Protein AF-A0AAV4JQ10-F1 (afdb_monomer)

Radius of gyration: 23.11 Å; Cα contacts (8 Å, |Δi|>4): 43; chains: 1; bounding box: 40×41×46 Å

Solvent-accessible surface area (backbone atoms only — not comparable to full-atom values): 5904 Å² total; per-residue (Å²): 123,69,81,62,58,66,60,67,54,44,69,85,84,61,89,58,90,46,73,66,49,46,52,54,45,53,55,59,34,45,64,62,89,60,91,66,87,87,75,92,78,58,73,76,78,64,66,59,52,65,73,71,45,47,85,77,47,72,92,64,71,90,62,88,71,78,67,53,77,46,79,53,87,51,99,87,53,81,82,53,79,47,72,50,84,133

Secondary structure (DSSP, 8-state):
--HHHHHTTS-TTS---SHHHHHHHHHHHHTSS---------GGGGTTHHHHHTTTS-SS-SS-PPPEEEEEEETTEEEEEEEEP-

Mean predicted aligned error: 15.69 Å

Organism: NCBI:txid1093978

Structure (mmCIF, N/CA/C/O backbone):
data_AF-A0AAV4JQ10-F1
#
_entry.id   AF-A0AAV4JQ10-F1
#
loop_
_atom_site.group_PDB
_atom_site.id
_atom_site.type_symbol
_atom_site.label_atom_id
_atom_site.label_alt_id
_atom_site.label_comp_id
_atom_site.label_asym_id
_atom_site.label_entity_id
_atom_site.label_seq_id
_atom_site.pdbx_PDB_ins_code
_atom_site.Cartn_x
_atom_site.Cartn_y
_atom_site.Cartn_z
_atom_site.occupancy
_atom_site.B_iso_or_equiv
_atom_site.auth_seq_id
_atom_site.auth_comp_id
_atom_site.auth_asym_id
_atom_site.auth_atom_id
_atom_site.pdbx_PDB_model_num
ATOM 1 N N . MET A 1 1 ? 14.877 -15.870 3.088 1.00 50.41 1 MET A N 1
ATOM 2 C CA . MET A 1 1 ? 15.036 -14.404 2.938 1.00 50.41 1 MET A CA 1
ATOM 3 C C . MET A 1 1 ? 15.413 -14.045 1.492 1.00 50.41 1 MET A C 1
ATOM 5 O O . MET A 1 1 ? 16.247 -13.183 1.266 1.00 50.41 1 MET A O 1
ATOM 9 N N . GLU A 1 2 ? 14.808 -14.686 0.485 1.00 51.78 2 GLU A N 1
ATOM 10 C CA . GLU A 1 2 ? 15.102 -14.357 -0.924 1.00 51.78 2 GLU A CA 1
ATOM 11 C C . GLU A 1 2 ? 14.443 -13.042 -1.359 1.00 51.78 2 GLU A C 1
ATOM 13 O O . GLU A 1 2 ? 15.079 -12.262 -2.056 1.00 51.78 2 GLU A O 1
ATOM 18 N N . CYS A 1 3 ? 13.252 -12.726 -0.833 1.00 54.78 3 CYS A N 1
ATOM 19 C CA . CYS A 1 3 ? 12.515 -11.499 -1.161 1.00 54.78 3 CYS A CA 1
ATOM 20 C C . CYS A 1 3 ? 13.273 -10.195 -0.843 1.00 54.78 3 CYS A C 1
ATOM 22 O O . CYS A 1 3 ? 13.022 -9.169 -1.467 1.00 54.78 3 CYS A O 1
ATOM 24 N N . ASP A 1 4 ? 14.202 -10.225 0.117 1.00 58.72 4 ASP A N 1
ATOM 25 C CA . ASP A 1 4 ? 14.998 -9.054 0.517 1.00 58.72 4 ASP A CA 1
ATOM 26 C C . ASP A 1 4 ? 16.196 -8.808 -0.414 1.00 58.72 4 ASP A C 1
ATOM 28 O O . ASP A 1 4 ? 16.730 -7.698 -0.490 1.00 58.72 4 ASP A O 1
ATOM 32 N N . ARG A 1 5 ? 16.627 -9.837 -1.158 1.00 64.75 5 ARG A N 1
ATOM 33 C CA . ARG A 1 5 ? 17.780 -9.744 -2.059 1.00 64.75 5 ARG A CA 1
ATOM 34 C C . ARG A 1 5 ? 17.476 -8.857 -3.260 1.00 64.75 5 ARG A C 1
ATOM 36 O O . ARG A 1 5 ? 18.345 -8.101 -3.685 1.00 64.75 5 ARG A O 1
ATOM 43 N N . ASP A 1 6 ? 16.244 -8.867 -3.747 1.00 68.44 6 ASP A N 1
ATOM 44 C CA . ASP A 1 6 ? 15.857 -8.097 -4.932 1.00 68.44 6 ASP A CA 1
ATOM 45 C C . ASP A 1 6 ? 15.707 -6.598 -4.638 1.00 68.44 6 ASP A C 1
ATOM 47 O O . ASP A 1 6 ? 16.040 -5.757 -5.474 1.00 68.44 6 ASP A O 1
ATOM 51 N N . LEU A 1 7 ? 15.314 -6.236 -3.412 1.00 75.88 7 LEU A N 1
ATOM 52 C CA . LE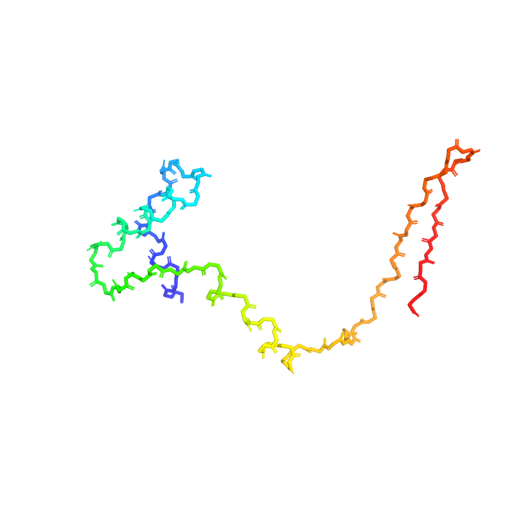U A 1 7 ? 15.284 -4.840 -2.960 1.00 75.88 7 LEU A CA 1
ATOM 53 C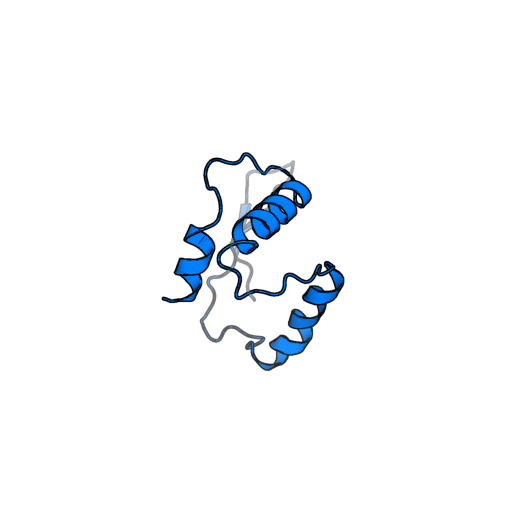 C . LEU A 1 7 ? 16.685 -4.249 -2.765 1.00 75.88 7 LEU A C 1
ATOM 55 O O . LEU A 1 7 ? 16.836 -3.027 -2.731 1.00 75.88 7 LEU A O 1
ATOM 59 N N . SER A 1 8 ? 17.724 -5.083 -2.667 1.00 78.25 8 SER A N 1
ATOM 60 C CA . SER A 1 8 ? 19.103 -4.593 -2.570 1.00 78.25 8 SER A CA 1
ATOM 61 C C . SER A 1 8 ? 19.602 -3.923 -3.858 1.00 78.25 8 SER A C 1
ATOM 63 O O . SER A 1 8 ? 20.504 -3.090 -3.786 1.00 78.25 8 SER A O 1
ATOM 65 N N . MET A 1 9 ? 18.987 -4.233 -5.007 1.00 78.31 9 MET A N 1
ATOM 66 C CA . MET A 1 9 ? 19.329 -3.666 -6.319 1.00 78.31 9 MET A CA 1
ATOM 67 C C . MET A 1 9 ? 18.743 -2.267 -6.554 1.00 78.31 9 MET A C 1
ATOM 69 O O . MET A 1 9 ? 19.144 -1.582 -7.493 1.00 78.31 9 MET A O 1
ATOM 73 N N . VAL A 1 10 ? 17.795 -1.838 -5.719 1.00 85.62 10 VAL A N 1
ATOM 74 C CA . VAL A 1 10 ? 17.144 -0.528 -5.823 1.00 85.62 10 VAL A CA 1
ATOM 75 C C . VAL A 1 10 ? 18.062 0.554 -5.261 1.00 85.62 10 VAL A C 1
ATOM 77 O O . VAL A 1 10 ? 18.587 0.424 -4.149 1.00 85.62 10 VAL A O 1
ATOM 80 N N . ASN A 1 11 ? 18.253 1.653 -5.997 1.00 85.94 11 ASN A N 1
ATOM 81 C CA . ASN A 1 11 ? 19.126 2.726 -5.548 1.00 85.94 11 ASN A CA 1
ATOM 82 C C . ASN A 1 11 ? 18.484 3.530 -4.410 1.00 85.94 11 ASN A C 1
ATOM 84 O O . ASN A 1 11 ? 17.700 4.453 -4.619 1.00 85.94 11 ASN A O 1
ATOM 88 N N . LYS A 1 12 ? 18.919 3.244 -3.183 1.00 83.44 12 LYS A N 1
ATOM 89 C CA . LYS A 1 12 ? 18.459 3.922 -1.960 1.00 83.44 12 LYS A CA 1
ATOM 90 C C . LYS A 1 12 ? 18.820 5.411 -1.889 1.00 83.44 12 LYS A C 1
ATOM 92 O O . LYS A 1 12 ? 18.335 6.103 -1.003 1.00 83.44 12 LYS A O 1
ATOM 97 N N . ARG A 1 13 ? 19.706 5.902 -2.765 1.00 86.25 13 ARG A N 1
ATOM 98 C CA . ARG A 1 13 ? 20.114 7.317 -2.811 1.00 86.25 13 ARG A CA 1
ATOM 99 C C . ARG A 1 13 ? 19.272 8.148 -3.775 1.00 86.25 13 ARG A C 1
ATOM 101 O O . ARG A 1 13 ? 19.435 9.365 -3.798 1.00 86.25 13 ARG A O 1
ATOM 108 N N . ARG A 1 14 ? 18.417 7.524 -4.592 1.00 85.06 14 ARG A N 1
ATOM 109 C CA . ARG A 1 14 ? 17.558 8.267 -5.514 1.00 85.06 14 ARG A CA 1
ATOM 110 C C . ARG A 1 14 ? 16.449 8.967 -4.736 1.00 85.06 14 ARG A C 1
ATOM 112 O O . ARG A 1 14 ? 15.784 8.357 -3.905 1.00 85.06 14 ARG A O 1
ATOM 119 N N . GLN A 1 15 ? 16.235 10.242 -5.038 1.00 86.19 15 GLN A N 1
ATOM 120 C CA . GLN A 1 15 ? 15.066 10.972 -4.564 1.00 86.19 15 GLN A CA 1
ATOM 121 C C . GLN A 1 15 ? 13.863 10.572 -5.418 1.00 86.19 15 GLN A C 1
ATOM 123 O O . GLN A 1 15 ? 13.768 10.932 -6.592 1.00 86.19 15 GLN A O 1
ATOM 128 N N . ALA A 1 16 ? 12.965 9.785 -4.835 1.00 89.06 16 ALA A N 1
ATOM 129 C CA . ALA A 1 16 ? 11.713 9.387 -5.455 1.00 89.06 16 ALA A CA 1
ATOM 130 C C . ALA A 1 16 ? 10.549 9.887 -4.587 1.00 89.06 16 ALA A C 1
ATOM 132 O O . ALA A 1 16 ? 10.213 9.308 -3.558 1.00 89.06 16 ALA A O 1
ATOM 133 N N . GLU A 1 17 ? 9.980 11.023 -4.988 1.00 88.75 17 GLU A N 1
ATOM 134 C CA . GLU A 1 17 ? 8.900 11.710 -4.263 1.00 88.75 17 GLU A CA 1
ATOM 135 C C . GLU A 1 17 ? 7.514 11.383 -4.828 1.00 88.75 17 GLU A C 1
ATOM 137 O O . GLU A 1 17 ? 6.519 11.426 -4.109 1.00 88.75 17 GLU A O 1
ATOM 142 N N . THR A 1 18 ? 7.444 11.028 -6.112 1.00 88.94 18 THR A N 1
ATOM 143 C CA . THR A 1 18 ? 6.201 10.681 -6.803 1.00 88.94 18 THR A CA 1
ATOM 144 C C . THR A 1 18 ? 6.163 9.191 -7.121 1.00 88.94 18 THR A C 1
ATOM 146 O O . THR A 1 18 ? 7.199 8.530 -7.231 1.00 88.94 18 THR A O 1
ATOM 149 N N . GLN A 1 19 ? 4.958 8.654 -7.318 1.00 83.38 19 GLN A N 1
ATOM 150 C CA . GLN A 1 19 ? 4.767 7.268 -7.750 1.00 83.38 19 GLN A CA 1
ATOM 151 C C . GLN A 1 19 ? 5.545 6.961 -9.038 1.00 83.38 19 GLN A C 1
ATOM 153 O O . GLN A 1 19 ? 6.198 5.924 -9.128 1.00 83.38 19 GLN A O 1
ATOM 158 N N . GLN A 1 20 ? 5.547 7.890 -9.996 1.00 86.69 20 GLN A N 1
ATOM 159 C CA . GLN A 1 20 ? 6.261 7.731 -11.261 1.00 86.69 20 GLN A CA 1
ATOM 160 C C . GLN A 1 20 ? 7.776 7.584 -11.060 1.00 86.69 20 GLN A C 1
ATOM 162 O O . GLN A 1 20 ? 8.394 6.708 -11.662 1.00 86.69 20 GLN A O 1
ATOM 167 N N . HIS A 1 21 ? 8.375 8.378 -10.164 1.00 88.81 21 HIS A N 1
ATOM 168 C CA . HIS A 1 21 ? 9.808 8.269 -9.868 1.00 88.81 21 HIS A CA 1
ATOM 169 C C . HIS A 1 21 ? 10.171 6.887 -9.309 1.00 88.81 21 HIS A C 1
ATOM 171 O O . HIS A 1 21 ? 11.222 6.339 -9.643 1.00 88.81 21 HIS A O 1
ATOM 177 N N . TRP A 1 22 ? 9.294 6.308 -8.483 1.00 86.75 22 TRP A N 1
ATOM 178 C CA . TRP A 1 22 ? 9.476 4.953 -7.964 1.00 86.75 22 TRP A CA 1
ATOM 179 C C . TRP A 1 22 ? 9.350 3.892 -9.057 1.00 86.75 22 TRP A C 1
ATOM 181 O O . TRP A 1 22 ? 10.172 2.977 -9.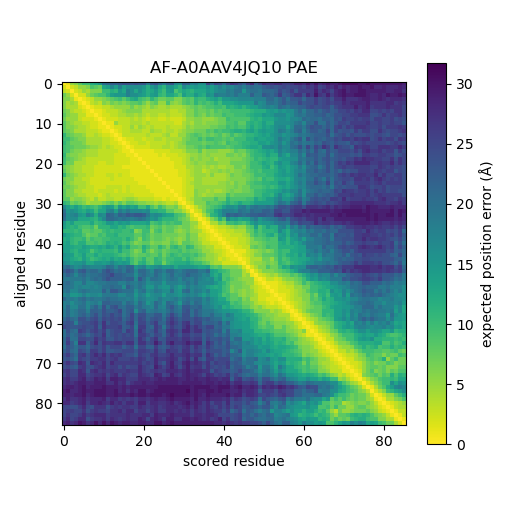102 1.00 86.75 22 TRP A O 1
ATOM 191 N N . VAL A 1 23 ? 8.374 4.018 -9.962 1.00 86.25 23 VAL A N 1
ATOM 192 C CA . VAL A 1 23 ? 8.204 3.094 -11.099 1.00 86.25 23 VAL A CA 1
ATOM 193 C C . VAL A 1 23 ? 9.470 3.047 -11.955 1.00 86.25 23 VAL A C 1
ATOM 195 O O . VAL A 1 23 ? 9.984 1.963 -12.233 1.00 86.25 23 VAL A O 1
ATOM 198 N N . GLU A 1 24 ? 10.016 4.208 -12.316 1.00 87.69 24 GLU A N 1
ATOM 199 C CA . GLU A 1 24 ? 11.247 4.303 -13.106 1.00 87.69 24 GLU A CA 1
ATOM 200 C C . GLU A 1 24 ? 12.448 3.667 -12.405 1.00 87.69 24 GLU A C 1
ATOM 202 O O . GLU A 1 24 ? 13.250 2.977 -13.037 1.00 87.69 24 GLU A O 1
ATOM 207 N N . GLU A 1 25 ? 12.584 3.892 -11.098 1.00 88.44 25 GLU A N 1
ATOM 208 C CA . GLU A 1 25 ? 13.688 3.342 -10.321 1.00 88.44 25 GLU A CA 1
ATOM 209 C C . GLU A 1 25 ? 13.603 1.819 -10.216 1.00 88.44 25 GLU A C 1
ATOM 211 O O . GLU A 1 25 ? 14.593 1.119 -10.433 1.00 88.44 25 GLU A O 1
ATOM 216 N N . PHE A 1 26 ? 12.409 1.279 -9.978 1.00 84.88 26 PHE A N 1
ATOM 217 C CA . PHE A 1 26 ? 12.209 -0.163 -9.965 1.00 84.88 26 PHE A CA 1
ATOM 218 C C . PHE A 1 26 ? 12.439 -0.798 -11.341 1.00 84.88 26 PHE A C 1
ATOM 220 O O . PHE A 1 26 ? 13.042 -1.868 -11.423 1.00 84.88 26 PHE A O 1
ATOM 227 N N . GLN A 1 27 ? 12.005 -0.153 -12.428 1.00 83.69 27 GLN A N 1
ATOM 228 C CA . GLN A 1 27 ? 12.299 -0.617 -13.787 1.00 83.69 27 GLN A CA 1
ATOM 229 C C . GLN A 1 27 ? 13.805 -0.610 -14.071 1.00 83.69 27 GLN A C 1
ATOM 231 O O . GLN A 1 27 ? 14.325 -1.555 -14.665 1.00 83.69 27 GLN A O 1
ATOM 236 N N . ALA A 1 28 ? 14.521 0.433 -13.644 1.00 83.81 28 ALA A N 1
ATOM 237 C CA . ALA A 1 28 ? 15.966 0.527 -13.812 1.00 83.81 28 ALA A CA 1
ATOM 238 C C . ALA A 1 28 ? 16.703 -0.568 -13.023 1.00 83.81 28 ALA A C 1
ATOM 240 O O . ALA A 1 28 ? 17.529 -1.278 -13.601 1.00 83.81 28 ALA A O 1
ATOM 241 N N . ALA A 1 29 ? 16.350 -0.765 -11.749 1.00 83.50 29 ALA A N 1
ATOM 242 C CA . ALA A 1 29 ? 16.932 -1.790 -10.882 1.00 83.50 29 ALA A CA 1
ATOM 243 C C . ALA A 1 29 ? 16.710 -3.220 -11.412 1.00 83.50 29 ALA A C 1
ATOM 245 O O . ALA A 1 29 ? 17.570 -4.085 -11.259 1.00 83.50 29 ALA A O 1
ATOM 246 N N . ARG A 1 30 ? 15.578 -3.473 -12.085 1.00 80.81 30 ARG A N 1
ATOM 247 C CA . ARG A 1 30 ? 15.207 -4.802 -12.606 1.00 80.81 30 ARG A CA 1
ATOM 248 C C . ARG A 1 30 ? 15.773 -5.127 -13.990 1.00 80.81 30 ARG A C 1
ATOM 250 O O . ARG A 1 30 ? 15.641 -6.260 -14.444 1.00 80.81 30 ARG A O 1
ATOM 257 N N . LYS A 1 31 ? 16.431 -4.181 -14.674 1.00 75.56 31 LYS A N 1
ATOM 258 C CA . LYS A 1 31 ? 16.998 -4.426 -16.015 1.00 75.56 31 LYS A CA 1
ATOM 259 C C . LYS A 1 31 ? 18.201 -5.375 -16.010 1.00 75.56 31 LYS A C 1
ATOM 261 O O . LYS A 1 31 ? 18.410 -6.044 -17.023 1.00 75.56 31 LYS A O 1
ATOM 266 N N . ARG A 1 32 ? 19.011 -5.447 -14.941 1.00 61.69 32 ARG A N 1
ATOM 267 C CA . ARG A 1 32 ? 20.229 -6.286 -14.905 1.00 61.69 32 ARG A CA 1
ATOM 268 C C . ARG A 1 32 ? 20.669 -6.696 -13.487 1.00 61.69 32 ARG A C 1
ATOM 270 O O . ARG A 1 32 ? 20.797 -5.811 -12.646 1.00 61.69 32 ARG A O 1
ATOM 277 N N . PRO A 1 33 ? 21.055 -7.971 -13.265 1.00 59.09 33 PRO A N 1
ATOM 278 C CA . PRO A 1 33 ? 20.788 -9.137 -14.114 1.00 59.09 33 PRO A CA 1
ATOM 279 C C . PRO A 1 33 ? 19.288 -9.469 -14.037 1.00 59.09 33 PRO A C 1
ATOM 281 O O . PRO A 1 33 ? 18.718 -9.429 -12.956 1.00 59.09 33 PRO A O 1
ATOM 284 N N . SER A 1 34 ? 18.639 -9.703 -15.183 1.00 59.00 34 SER A N 1
ATOM 285 C CA . SER A 1 34 ? 17.171 -9.763 -15.295 1.00 59.00 34 SER A CA 1
ATOM 286 C C . SER A 1 34 ? 16.637 -11.198 -15.227 1.00 59.00 34 SER A C 1
ATOM 288 O O . SER A 1 34 ? 16.809 -11.949 -16.189 1.00 59.00 34 SER A O 1
ATOM 290 N N . PRO A 1 35 ? 15.958 -11.573 -14.128 1.00 63.53 35 PRO A N 1
ATOM 291 C CA . PRO A 1 35 ? 15.007 -12.679 -14.122 1.00 63.53 35 PRO A CA 1
ATOM 292 C C . PRO A 1 35 ? 13.538 -12.204 -14.093 1.00 63.53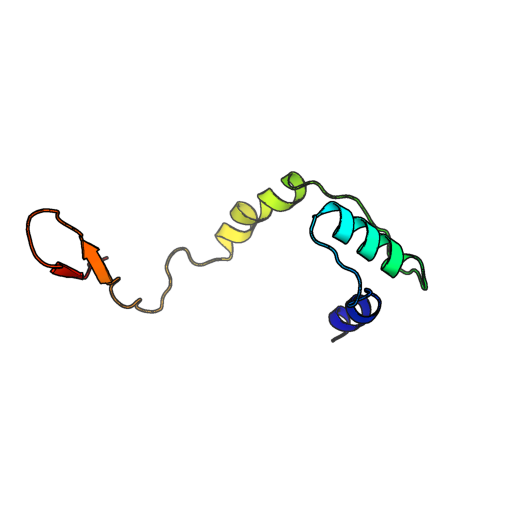 35 PRO A C 1
ATOM 294 O O . PRO A 1 35 ? 12.646 -13.034 -13.944 1.00 63.53 35 PRO A O 1
ATOM 297 N N . PHE A 1 36 ? 13.252 -10.898 -14.217 1.00 64.56 36 PHE A N 1
ATOM 298 C CA . PHE A 1 36 ? 11.922 -10.352 -13.914 1.00 64.56 36 PHE A CA 1
ATOM 299 C C . PHE A 1 36 ? 11.237 -9.684 -15.111 1.00 64.56 36 PHE A C 1
ATOM 301 O O . PHE A 1 36 ? 11.778 -8.770 -15.733 1.00 64.56 36 PHE A O 1
ATOM 308 N N . ASN A 1 37 ? 9.990 -10.088 -15.368 1.00 70.50 37 ASN A N 1
ATOM 309 C CA . ASN A 1 37 ? 9.069 -9.368 -16.243 1.00 70.50 37 ASN A CA 1
ATOM 310 C C . ASN A 1 37 ? 8.358 -8.279 -15.423 1.00 70.50 37 ASN A C 1
ATOM 312 O O . ASN A 1 37 ? 7.663 -8.596 -14.458 1.00 70.50 37 ASN A O 1
ATOM 316 N N . THR A 1 38 ? 8.555 -7.003 -15.760 1.00 70.50 38 THR A N 1
ATOM 317 C CA . THR A 1 38 ? 7.857 -5.898 -15.080 1.00 70.50 38 THR A CA 1
ATOM 318 C C . THR A 1 38 ? 6.585 -5.580 -15.852 1.00 70.50 38 THR A C 1
ATOM 320 O O . THR A 1 38 ? 6.664 -5.177 -17.009 1.00 70.50 38 THR A O 1
ATOM 323 N N . ILE A 1 39 ? 5.434 -5.764 -15.210 1.00 79.31 39 ILE A N 1
ATOM 324 C CA . ILE A 1 39 ? 4.113 -5.454 -15.765 1.00 79.31 39 ILE A CA 1
ATOM 325 C C . ILE A 1 39 ? 3.592 -4.222 -15.027 1.00 79.31 39 ILE A C 1
ATOM 327 O O . ILE A 1 39 ? 3.684 -4.149 -13.800 1.00 79.31 39 ILE A O 1
ATOM 331 N N . GLU A 1 40 ? 3.114 -3.235 -15.777 1.00 78.75 40 GLU A N 1
ATOM 332 C CA . GLU A 1 40 ? 2.442 -2.071 -15.208 1.00 78.75 40 GLU A CA 1
ATOM 333 C C . GLU A 1 40 ? 1.053 -2.489 -14.723 1.00 78.75 40 GLU A C 1
ATOM 335 O O . GLU A 1 40 ? 0.317 -3.147 -15.453 1.00 78.75 40 GLU A O 1
ATOM 340 N N . MET A 1 41 ? 0.738 -2.145 -13.477 1.00 79.38 41 MET A N 1
ATOM 341 C CA . MET A 1 41 ? -0.507 -2.520 -12.813 1.00 79.38 41 MET A CA 1
ATOM 342 C C . MET A 1 41 ? -1.212 -1.245 -12.350 1.00 79.38 41 MET A C 1
ATOM 344 O O . MET A 1 41 ? -0.579 -0.377 -11.738 1.00 79.38 41 MET A O 1
ATOM 348 N N . GLY A 1 42 ? -2.506 -1.144 -12.634 1.00 80.50 42 GLY A N 1
ATOM 349 C CA . GLY A 1 42 ? -3.384 -0.081 -12.163 1.00 80.50 42 GLY A CA 1
ATOM 350 C C . GLY A 1 42 ? -3.830 -0.310 -10.720 1.00 80.50 42 GLY A C 1
ATOM 351 O O . GLY A 1 42 ? -3.691 -1.398 -10.161 1.00 80.50 42 GLY A O 1
ATOM 352 N N . GLN A 1 43 ? -4.381 0.722 -10.082 1.00 72.31 43 GLN A N 1
ATOM 353 C CA . GLN A 1 43 ? -4.885 0.609 -8.707 1.00 72.31 43 GLN A CA 1
ATOM 354 C C . GLN A 1 43 ? -6.076 -0.367 -8.630 1.00 72.31 43 GLN A C 1
ATOM 356 O O . GLN A 1 43 ? -6.225 -1.117 -7.664 1.00 72.31 43 GLN A O 1
ATOM 361 N N . GLU A 1 44 ? -6.868 -0.396 -9.699 1.00 76.06 44 GLU A N 1
ATOM 362 C CA . GLU A 1 44 ? -7.940 -1.338 -10.008 1.00 76.06 44 GLU A CA 1
ATOM 363 C C . GLU A 1 44 ? -7.538 -2.806 -9.901 1.00 76.06 44 GLU A C 1
ATOM 365 O O . GLU A 1 44 ? -8.332 -3.606 -9.400 1.00 76.06 44 GLU A O 1
ATOM 370 N N . ASP A 1 45 ? -6.294 -3.147 -10.233 1.00 72.62 45 ASP A N 1
ATOM 371 C CA . ASP A 1 45 ? -5.803 -4.522 -10.155 1.00 72.62 45 ASP A CA 1
ATOM 372 C C . ASP A 1 45 ? -5.595 -4.995 -8.706 1.00 72.62 45 ASP A C 1
ATOM 374 O O . ASP A 1 45 ? -5.495 -6.194 -8.433 1.00 72.62 45 ASP A O 1
ATOM 378 N N . PHE A 1 46 ? -5.553 -4.062 -7.748 1.00 70.50 46 PHE A N 1
ATOM 379 C CA . PHE A 1 46 ? -5.310 -4.343 -6.332 1.00 70.50 46 PHE A CA 1
ATOM 380 C C . PHE A 1 46 ? -6.548 -4.154 -5.445 1.00 70.50 46 PHE A C 1
ATOM 382 O O . PHE A 1 46 ? -6.530 -4.557 -4.280 1.00 70.50 46 PHE A O 1
ATOM 389 N N . PHE A 1 47 ? -7.651 -3.599 -5.959 1.00 63.06 47 PHE A N 1
ATOM 390 C CA . PHE A 1 47 ? -8.855 -3.333 -5.155 1.00 63.06 47 PHE A CA 1
ATOM 391 C C . PHE A 1 47 ? -9.704 -4.578 -4.834 1.00 63.06 47 PHE A C 1
ATOM 393 O O . PHE A 1 47 ? -10.615 -4.502 -4.010 1.00 63.06 47 PHE A O 1
ATOM 400 N N . SER A 1 48 ? -9.412 -5.739 -5.428 1.00 61.25 48 SER A N 1
ATOM 401 C CA . SER A 1 48 ? -10.247 -6.946 -5.292 1.00 61.25 48 SER A CA 1
ATOM 402 C C . SER A 1 48 ? -9.886 -7.857 -4.106 1.00 61.25 48 SER A C 1
ATOM 404 O O . SER A 1 48 ? -10.645 -8.764 -3.759 1.00 61.25 48 SER A O 1
ATOM 406 N N . TYR A 1 49 ? -8.769 -7.619 -3.412 1.00 64.06 49 TYR A N 1
ATOM 407 C CA . TYR A 1 49 ? -8.360 -8.524 -2.332 1.00 64.06 49 TYR A CA 1
ATOM 408 C C . TYR A 1 49 ? -9.259 -8.441 -1.100 1.00 64.06 49 TYR A C 1
ATOM 410 O O . TYR A 1 49 ? -9.392 -9.427 -0.387 1.00 64.06 49 TYR A O 1
ATOM 418 N N . THR A 1 50 ? -9.906 -7.308 -0.837 1.00 70.38 50 THR A N 1
ATOM 419 C CA . THR A 1 50 ? -10.683 -7.127 0.397 1.00 70.38 50 THR A CA 1
ATOM 420 C C . THR A 1 50 ? -11.851 -8.109 0.488 1.00 70.38 50 THR A C 1
ATOM 422 O O . THR A 1 50 ? -12.028 -8.741 1.525 1.00 70.38 50 THR A O 1
ATOM 425 N N . GLU A 1 51 ? -12.609 -8.297 -0.597 1.00 71.94 51 GLU A N 1
ATOM 426 C CA . GLU A 1 51 ? -13.708 -9.275 -0.639 1.00 71.94 51 GLU A CA 1
ATOM 427 C C . GLU A 1 51 ? -13.188 -10.714 -0.742 1.00 71.94 51 GLU A C 1
ATOM 429 O O . GLU A 1 51 ? -13.734 -11.602 -0.092 1.00 71.94 51 GLU A O 1
ATOM 434 N N . TYR A 1 52 ? -12.092 -10.946 -1.472 1.00 72.69 52 TYR A N 1
ATOM 435 C CA . TYR A 1 52 ? -11.453 -12.265 -1.551 1.00 72.69 52 TYR A CA 1
ATOM 436 C C . TYR A 1 52 ? -10.904 -12.748 -0.197 1.00 72.69 52 TYR A C 1
ATOM 438 O O . TYR A 1 52 ? -10.996 -13.928 0.133 1.00 72.69 52 TYR A O 1
ATOM 446 N N . LEU A 1 53 ? -10.344 -11.844 0.608 1.00 75.44 53 LEU A N 1
ATOM 447 C CA . LEU A 1 53 ? -9.750 -12.156 1.908 1.00 75.44 53 LEU A CA 1
ATOM 448 C C . LEU A 1 53 ? -10.773 -12.127 3.052 1.00 75.44 53 LEU A C 1
ATOM 450 O O . LEU A 1 53 ? -10.500 -12.639 4.137 1.00 75.44 53 LEU A O 1
ATOM 454 N N . LYS A 1 54 ? -11.961 -11.560 2.827 1.00 77.19 54 LYS A N 1
ATOM 455 C CA . LYS A 1 54 ? -13.047 -11.466 3.813 1.00 77.19 54 LYS A CA 1
ATOM 456 C C . LYS A 1 54 ? -13.422 -12.804 4.463 1.00 77.19 54 LYS A C 1
ATOM 458 O O . LYS A 1 54 ? -13.636 -12.799 5.672 1.00 77.19 54 LYS A O 1
ATOM 463 N N . PRO A 1 55 ? -13.459 -13.948 3.747 1.00 80.38 55 PRO A N 1
ATOM 464 C CA . PRO A 1 55 ? -13.707 -15.252 4.365 1.00 80.38 55 PRO A CA 1
ATOM 465 C C . PRO A 1 55 ? -12.543 -15.750 5.235 1.00 80.38 55 PRO A C 1
ATOM 467 O O . PRO A 1 55 ? -12.750 -16.596 6.101 1.00 80.38 55 PRO A O 1
ATOM 470 N N . LEU A 1 56 ? -11.319 -15.259 5.001 1.00 79.12 56 LEU A N 1
ATOM 471 C CA . LEU A 1 56 ? -10.109 -15.679 5.717 1.00 79.12 56 LEU A CA 1
ATOM 472 C C . LEU A 1 56 ? -9.901 -14.903 7.024 1.00 79.12 56 LEU A C 1
ATOM 474 O O . LEU A 1 56 ? -9.257 -15.406 7.946 1.00 79.12 56 LEU A O 1
ATOM 478 N N . PHE A 1 57 ? -10.451 -13.692 7.130 1.00 75.69 57 PHE A N 1
ATOM 479 C CA . PHE A 1 57 ? -10.396 -12.893 8.349 1.00 75.69 57 PHE A CA 1
ATOM 480 C C . PHE A 1 57 ? -11.631 -13.131 9.223 1.00 75.69 57 PHE A C 1
ATOM 482 O O . PHE A 1 57 ? -12.770 -13.060 8.766 1.00 75.69 57 PHE A O 1
ATOM 489 N N . LYS A 1 58 ? -11.423 -13.366 10.525 1.00 71.38 58 LYS A N 1
ATOM 490 C CA . LYS A 1 58 ? -12.536 -13.382 11.483 1.00 71.38 58 LYS A CA 1
ATOM 491 C C . LYS A 1 58 ? -13.137 -11.975 11.574 1.00 71.38 58 LYS A C 1
ATOM 493 O O . LYS A 1 58 ? -12.436 -11.045 11.962 1.00 71.38 58 LYS A O 1
ATOM 498 N N . GLN A 1 59 ? -14.431 -11.837 11.266 1.00 69.69 59 GLN A N 1
ATOM 499 C CA . GLN A 1 59 ? -15.173 -10.570 11.399 1.00 69.69 59 GLN A CA 1
ATOM 500 C C . GLN A 1 59 ? -15.126 -10.007 12.823 1.00 69.69 59 GLN A C 1
ATOM 502 O O . GLN A 1 59 ? -15.107 -8.795 13.016 1.00 69.69 59 GLN A O 1
ATOM 507 N N . THR A 1 60 ? -15.089 -10.886 13.820 1.00 72.94 60 THR A N 1
ATOM 508 C CA . THR A 1 60 ? -14.979 -10.533 15.231 1.00 72.94 60 THR A CA 1
ATOM 509 C C . THR A 1 60 ? -13.631 -10.9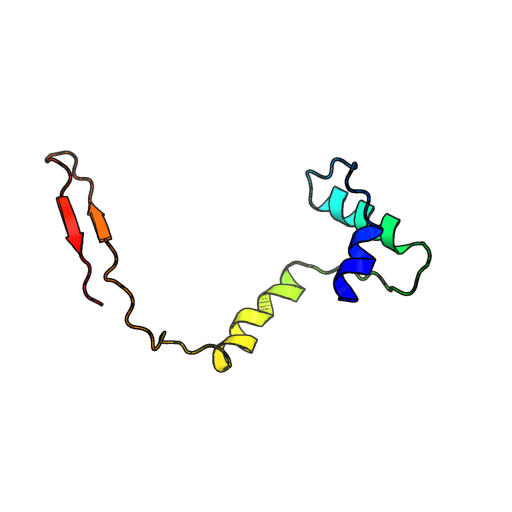87 15.774 1.00 72.94 60 THR A C 1
ATOM 511 O O . THR A 1 60 ? -13.275 -12.168 15.726 1.00 72.94 60 THR A O 1
ATOM 514 N N . CYS A 1 61 ? -12.860 -10.033 16.300 1.00 68.50 61 CYS A N 1
ATOM 515 C CA . CYS A 1 61 ? -11.642 -10.339 17.035 1.00 68.50 61 CYS A CA 1
ATOM 516 C C . CYS A 1 61 ? -12.027 -11.144 18.292 1.00 68.50 61 CYS A C 1
ATOM 518 O O . CYS A 1 61 ? -12.793 -10.637 19.109 1.00 68.50 61 CYS A O 1
ATOM 520 N N . PRO A 1 62 ? -11.531 -12.383 18.474 1.00 74.38 62 PRO A N 1
ATOM 521 C CA . PRO A 1 62 ? -11.863 -13.193 19.649 1.00 74.38 62 PRO A CA 1
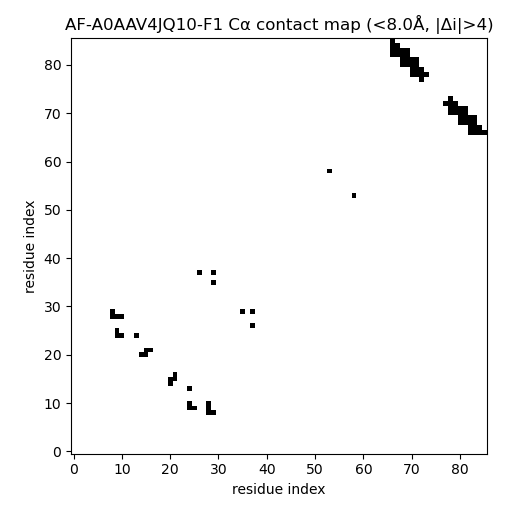ATOM 522 C C . PRO A 1 62 ? -11.189 -12.675 20.927 1.00 74.38 62 PRO A C 1
ATOM 524 O O . PRO A 1 62 ? -11.484 -13.148 22.021 1.00 74.38 62 PRO A O 1
ATOM 527 N N . VAL A 1 63 ? -10.254 -11.731 20.792 1.00 80.44 63 VAL A N 1
ATOM 528 C CA . VAL A 1 63 ? -9.583 -11.088 21.916 1.00 80.44 63 VAL A CA 1
ATOM 529 C C . VAL A 1 63 ? -10.491 -9.973 22.434 1.00 80.44 63 VAL A C 1
ATOM 531 O O . VAL A 1 63 ? -10.900 -9.129 21.633 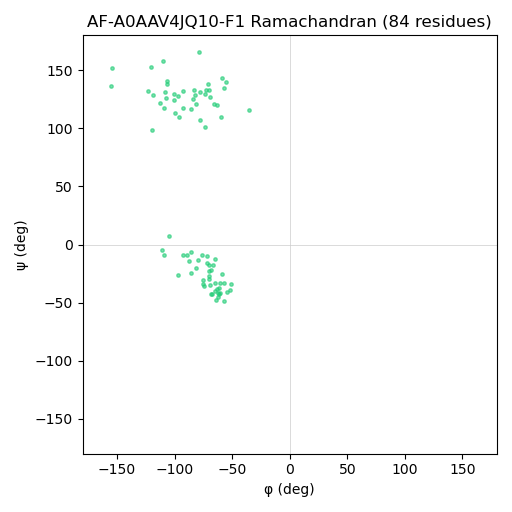1.00 80.44 63 VAL A O 1
ATOM 534 N N . PRO A 1 64 ? -10.787 -9.919 23.746 1.00 74.38 64 PRO A N 1
ATOM 535 C CA . PRO A 1 64 ? -11.543 -8.815 24.315 1.00 74.38 64 PRO A CA 1
ATOM 536 C C . PRO A 1 64 ? -10.784 -7.511 24.060 1.00 74.38 64 PRO A C 1
ATOM 538 O O . PRO A 1 64 ? -9.706 -7.269 24.609 1.00 74.38 64 PRO A O 1
ATOM 541 N N . THR A 1 65 ? -11.328 -6.675 23.180 1.00 72.88 65 THR A N 1
ATOM 542 C CA . THR A 1 65 ? -10.777 -5.349 22.921 1.00 72.88 65 THR A CA 1
ATOM 543 C C . THR A 1 65 ? -11.040 -4.471 24.132 1.00 72.88 65 THR A C 1
ATOM 545 O O . THR A 1 65 ? -12.131 -4.494 24.702 1.00 72.88 65 THR A O 1
ATOM 548 N N . ARG A 1 66 ? -10.048 -3.672 24.529 1.00 74.25 66 ARG A N 1
ATOM 549 C CA . ARG A 1 66 ? -10.267 -2.640 25.547 1.00 74.25 66 ARG A CA 1
ATOM 550 C C . ARG A 1 66 ? -11.365 -1.683 25.055 1.00 74.25 66 ARG A C 1
ATOM 552 O O . ARG A 1 66 ? -11.392 -1.399 23.856 1.00 74.25 66 ARG A O 1
ATOM 559 N N . PRO A 1 67 ? -12.240 -1.181 25.942 1.00 76.00 67 PRO A N 1
ATOM 560 C CA . PRO A 1 67 ? -13.242 -0.197 25.556 1.00 76.00 67 PRO A CA 1
ATOM 561 C C . PRO A 1 67 ? -12.554 1.026 24.946 1.00 76.00 67 PRO A C 1
ATOM 563 O O . PRO A 1 67 ? -11.543 1.512 25.468 1.00 76.00 67 PRO A O 1
ATOM 566 N N . ILE A 1 68 ? -13.089 1.498 23.823 1.00 79.00 68 ILE A N 1
ATOM 567 C CA . ILE A 1 68 ? -12.571 2.676 23.132 1.00 79.00 68 ILE A CA 1
ATOM 568 C C . ILE A 1 68 ? -12.879 3.893 24.011 1.00 79.00 68 ILE A C 1
ATOM 570 O O . ILE A 1 68 ? -14.018 4.093 24.442 1.00 79.00 68 ILE A O 1
ATOM 574 N N . ARG A 1 69 ? -11.846 4.684 24.317 1.00 76.00 69 ARG A N 1
ATOM 575 C CA . ARG A 1 69 ? -12.003 5.979 24.986 1.00 76.00 69 ARG A CA 1
ATOM 576 C C . ARG A 1 69 ? -12.372 7.013 23.938 1.00 76.00 69 ARG A C 1
ATOM 578 O O . ARG A 1 69 ? -11.595 7.241 23.014 1.00 76.00 69 ARG A O 1
ATOM 585 N N . GLU A 1 70 ? -13.520 7.646 24.107 1.00 75.38 70 GLU A N 1
ATOM 586 C CA . GLU A 1 70 ? -13.970 8.730 23.241 1.00 75.38 70 GLU A CA 1
ATOM 587 C C . GLU A 1 7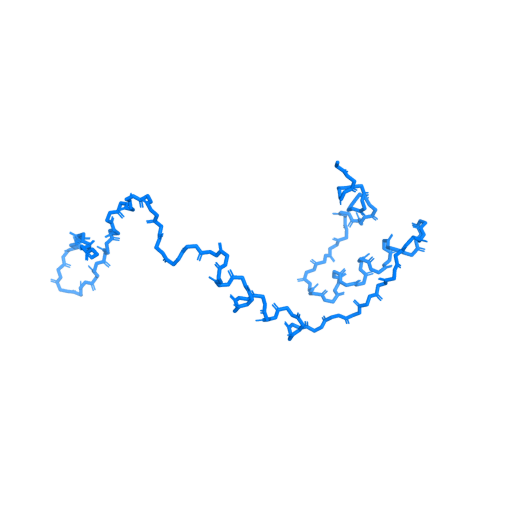0 ? -13.850 10.061 23.999 1.00 75.38 70 GLU A C 1
ATOM 589 O O . GLU A 1 70 ? -14.146 10.148 25.196 1.00 75.38 70 GLU A O 1
ATOM 594 N N . ILE A 1 71 ? -13.366 11.094 23.303 1.00 76.38 71 ILE A N 1
ATOM 595 C CA . ILE A 1 71 ? -13.267 12.463 23.820 1.00 76.38 71 ILE A CA 1
ATOM 596 C C . ILE A 1 71 ? -14.307 13.297 23.087 1.00 76.38 71 ILE A C 1
ATOM 598 O O . ILE A 1 71 ? -14.227 13.455 21.868 1.00 76.38 71 ILE A O 1
ATOM 602 N N . LEU A 1 72 ? -15.272 13.832 23.831 1.00 71.44 72 LEU A N 1
ATOM 603 C CA . LEU A 1 72 ? -16.271 14.748 23.294 1.00 71.44 72 LEU A CA 1
ATOM 604 C C . LEU A 1 72 ? -15.883 16.179 23.658 1.00 71.44 72 LEU A C 1
ATOM 606 O O . LEU A 1 72 ? -15.696 16.513 24.830 1.00 71.44 72 LEU A O 1
ATOM 610 N N . PHE A 1 73 ? -15.764 17.025 22.640 1.00 68.06 73 PHE A N 1
ATOM 611 C CA . PHE A 1 73 ? -15.481 18.444 22.808 1.00 68.06 73 PHE A CA 1
ATOM 612 C C . PHE A 1 73 ? -16.790 19.227 22.694 1.00 68.06 73 PHE A C 1
ATOM 614 O O . PHE A 1 73 ? -17.390 19.286 21.623 1.00 68.06 73 PHE A O 1
ATOM 621 N N . TYR A 1 74 ? -17.224 19.838 23.796 1.00 72.88 74 TYR A N 1
ATOM 622 C CA . TYR A 1 74 ? -18.351 20.768 23.812 1.00 72.88 74 TYR A CA 1
ATOM 623 C C . TYR A 1 74 ? -17.829 22.191 23.991 1.00 72.88 74 TYR A C 1
ATOM 625 O O . TYR A 1 74 ? -16.922 22.427 24.784 1.00 72.88 74 TYR A O 1
ATOM 633 N N . SER A 1 75 ? -18.421 23.159 23.288 1.00 70.19 75 SER A N 1
ATOM 634 C CA . SER A 1 75 ? -18.006 24.565 23.398 1.00 70.19 75 SER A CA 1
ATOM 635 C C . SER A 1 75 ? -18.303 25.184 24.770 1.00 70.19 75 SER A C 1
ATOM 637 O O . SER A 1 75 ? -17.737 26.222 25.096 1.00 70.19 75 SER A O 1
ATOM 639 N N . GLN A 1 76 ? -19.182 24.563 25.568 1.00 66.88 76 GLN A N 1
ATOM 640 C CA . GLN A 1 76 ? -19.720 25.133 26.807 1.00 66.88 76 GLN A CA 1
ATOM 641 C C . GLN A 1 76 ? -19.245 24.447 28.100 1.00 66.88 76 GLN A C 1
ATOM 643 O O . GLN A 1 76 ? -19.578 24.942 29.170 1.00 66.88 76 GLN A O 1
ATOM 648 N N . ASN A 1 77 ? -18.479 23.348 28.054 1.00 56.22 77 ASN A N 1
ATOM 649 C CA . ASN A 1 77 ? -17.937 22.733 29.274 1.00 56.22 77 ASN A CA 1
ATOM 650 C C . ASN A 1 77 ? -16.655 21.924 29.046 1.00 56.22 77 ASN A C 1
ATOM 652 O O . ASN A 1 77 ? -16.416 21.383 27.966 1.00 56.22 77 ASN A O 1
ATOM 656 N N . SER A 1 78 ? -15.844 21.865 30.106 1.00 59.78 78 SER A N 1
ATOM 657 C CA . SER A 1 78 ? -14.550 21.189 30.184 1.00 59.78 78 SER A CA 1
ATOM 658 C C . SER A 1 78 ? -14.636 19.705 29.811 1.00 59.78 78 SER A C 1
ATOM 660 O O . SER A 1 78 ? -15.583 19.006 30.151 1.00 59.78 78 SER A O 1
ATOM 662 N N . MET A 1 79 ? -13.612 19.261 29.080 1.00 55.44 79 MET A N 1
ATOM 663 C CA . MET A 1 79 ? -13.418 17.941 28.469 1.00 55.44 79 MET A CA 1
ATOM 664 C C . MET A 1 79 ? -13.968 16.774 29.314 1.00 55.44 79 MET A C 1
ATOM 666 O O . MET A 1 79 ? -13.460 16.502 30.403 1.00 55.44 79 MET A O 1
ATOM 670 N N . ILE A 1 80 ? -14.975 16.062 28.796 1.00 64.25 80 ILE A N 1
ATOM 671 C CA . ILE A 1 80 ? -15.557 14.878 29.444 1.00 6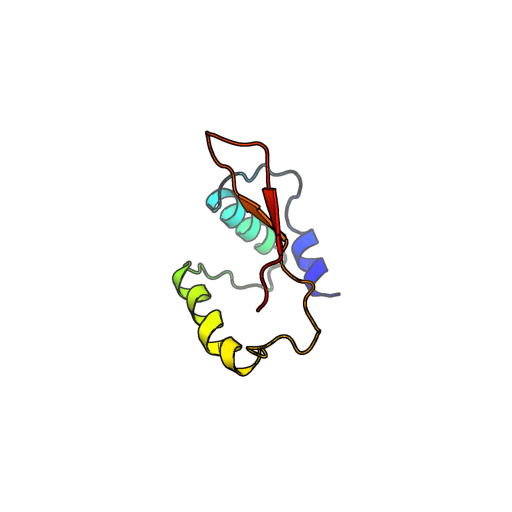4.25 80 ILE A CA 1
ATOM 672 C C . ILE A 1 80 ? -15.120 13.629 28.673 1.00 64.25 80 ILE A C 1
ATOM 674 O O . ILE A 1 80 ? -15.293 13.544 27.456 1.00 64.25 80 ILE A O 1
ATOM 678 N N . PHE A 1 81 ? -14.537 12.662 29.386 1.00 63.38 81 PHE A N 1
ATOM 679 C CA . PHE A 1 81 ? -14.113 11.375 28.834 1.00 63.38 81 PHE A CA 1
ATOM 680 C C . PHE A 1 81 ? -15.185 10.318 29.089 1.00 63.38 81 PHE A C 1
ATOM 682 O O . PHE A 1 81 ? -15.570 10.097 30.238 1.00 63.38 81 PHE A O 1
ATOM 689 N N . PHE A 1 82 ? -15.607 9.618 28.038 1.00 70.50 82 PHE A N 1
ATOM 690 C CA . PHE A 1 82 ? -16.525 8.486 28.145 1.00 70.50 82 PHE A CA 1
ATOM 691 C C . PHE A 1 82 ? -15.879 7.215 27.588 1.00 70.50 82 PHE A C 1
ATOM 693 O O . PHE A 1 82 ? -15.005 7.257 26.718 1.00 70.50 82 PHE A O 1
ATOM 700 N N . TYR A 1 83 ? -16.312 6.069 28.108 1.00 68.75 83 TYR A N 1
ATOM 701 C CA . TYR A 1 83 ? -16.004 4.767 27.528 1.00 68.75 83 TYR A CA 1
ATOM 702 C C . TYR A 1 83 ? -17.207 4.305 26.722 1.00 68.75 83 TYR A C 1
ATOM 704 O O . TYR A 1 83 ? -18.326 4.294 27.237 1.00 68.75 83 TYR A O 1
ATOM 712 N N . ARG A 1 84 ? -16.977 3.900 25.475 1.00 58.34 84 ARG A N 1
ATOM 713 C CA . ARG A 1 84 ? -18.009 3.258 24.668 1.00 58.34 84 ARG A CA 1
ATOM 714 C C . ARG A 1 84 ? -18.057 1.769 24.998 1.00 58.34 84 ARG A C 1
ATOM 716 O O . ARG A 1 84 ? -17.037 1.083 24.910 1.00 58.34 84 ARG A O 1
ATOM 723 N N . ASN A 1 85 ? -19.238 1.284 25.370 1.00 59.06 85 ASN A N 1
ATOM 724 C CA . ASN A 1 85 ? -19.508 -0.148 25.444 1.00 59.06 85 ASN A CA 1
ATOM 725 C C . ASN A 1 85 ? -19.872 -0.646 24.039 1.00 59.06 85 ASN A C 1
ATOM 727 O O . ASN A 1 85 ? -20.648 0.013 23.342 1.00 59.06 85 ASN A O 1
ATOM 731 N N . ASN A 1 86 ? -19.263 -1.761 23.631 1.00 55.44 86 ASN A N 1
ATOM 732 C CA . ASN A 1 86 ? -19.575 -2.456 22.379 1.00 55.44 86 ASN A CA 1
ATOM 733 C C . ASN A 1 86 ? -20.876 -3.244 22.498 1.00 55.44 86 ASN A C 1
ATOM 735 O O . ASN A 1 86 ? -21.073 -3.868 23.566 1.00 55.44 86 ASN A O 1
#

Sequence (86 aa):
MECDRDLSMVNKRRQAETQQHWVEEFQAARKRPSPFNTIEMGQEDFFSYTEYLKPLFKQTCPVPTRPIREILFYSQNSMIFFYRNN

Foldseek 3Di:
DVVVVLVVLFPPPDDDPDPVSVVVRSVVSCVPPHPDDDDDDDPVNVPPVCVVCVVVDDPDDPDPDDFDWDWDDDPPDDIDIDTDDD

pLDDT: mean 73.4, std 9.93, range [50.41, 89.06]